Protein AF-A0A0K0DPC7-F1 (afdb_monomer)

pLDDT: mean 77.66, std 12.03, range [49.47, 94.5]

Foldseek 3Di:
DVVVLVVLLVLLLQLLLLVLLLLCLVVLLLVLPDDPDPPPPPDPSVDPVSNVVVVVVLVVLCVCLCVVVVCCVVDVDDDDDPNSVVNNVLLVVLQVSLVVRPDPVCSVVSSVSSVVSSVVNVVVSVVLSVVQSPDPVGSVVSNVVSVVSSVVSVVVSVVSVVVVVVVVD

Radius of gyration: 19.12 Å; Cα contacts (8 Å, |Δi|>4): 109; chains: 1; bounding box: 46×42×58 Å

Structure (mmCIF, N/CA/C/O backbone):
data_AF-A0A0K0DPC7-F1
#
_entry.id   AF-A0A0K0DPC7-F1
#
loop_
_atom_site.group_PDB
_atom_site.id
_atom_site.type_symbol
_atom_site.label_atom_id
_atom_site.label_alt_id
_atom_site.label_comp_id
_atom_site.label_asym_id
_atom_site.label_entity_id
_atom_site.label_seq_id
_atom_site.pdbx_PDB_ins_code
_atom_site.Cartn_x
_atom_site.Cartn_y
_atom_site.Cartn_z
_atom_site.occupancy
_atom_site.B_iso_or_equiv
_atom_site.auth_seq_id
_atom_site.auth_comp_id
_atom_site.auth_asym_id
_atom_site.auth_atom_id
_atom_site.pdbx_PDB_model_num
ATOM 1 N N . MET A 1 1 ? -13.761 -11.597 22.159 1.00 57.97 1 MET A N 1
ATOM 2 C CA . MET A 1 1 ? -13.675 -10.329 21.393 1.00 57.97 1 MET A CA 1
ATOM 3 C C . MET A 1 1 ? -12.237 -9.882 21.089 1.00 57.97 1 MET A C 1
ATOM 5 O O . MET A 1 1 ? -12.056 -9.182 20.105 1.00 57.97 1 MET A O 1
ATOM 9 N N . ASN A 1 2 ? -11.204 -10.323 21.827 1.00 66.81 2 ASN A N 1
ATOM 10 C CA . ASN A 1 2 ? -9.813 -9.899 21.568 1.00 66.81 2 ASN A CA 1
ATOM 11 C C . ASN A 1 2 ? -9.195 -10.504 20.292 1.00 66.81 2 ASN A C 1
ATOM 13 O O . ASN A 1 2 ? -8.539 -9.789 19.548 1.00 66.81 2 ASN A O 1
ATOM 17 N N . GLY A 1 3 ? -9.449 -11.784 19.987 1.00 77.31 3 GLY A N 1
ATOM 18 C CA . GLY A 1 3 ? -8.894 -12.436 18.787 1.00 77.31 3 GLY A CA 1
ATOM 19 C C . GLY A 1 3 ? -9.322 -11.786 17.465 1.00 77.31 3 GLY A C 1
ATOM 20 O O . GLY A 1 3 ? -8.533 -11.700 16.533 1.00 77.31 3 GLY A O 1
ATOM 21 N N . PHE A 1 4 ? -10.541 -11.247 17.408 1.00 81.38 4 PHE A N 1
ATOM 22 C CA . PHE A 1 4 ? -11.067 -10.582 16.215 1.00 81.38 4 PHE A CA 1
ATOM 23 C C . PHE A 1 4 ? -10.314 -9.286 15.874 1.00 81.38 4 PHE A C 1
ATOM 25 O O . PHE A 1 4 ? -10.019 -9.032 14.710 1.00 81.38 4 PHE A O 1
ATOM 32 N N . ARG A 1 5 ? -9.918 -8.505 16.890 1.00 82.31 5 ARG A N 1
ATOM 33 C CA . ARG A 1 5 ? -9.119 -7.282 16.700 1.00 82.31 5 ARG A CA 1
ATOM 34 C C . ARG A 1 5 ? -7.780 -7.582 16.025 1.00 82.31 5 ARG A C 1
ATOM 36 O O . ARG A 1 5 ? -7.377 -6.863 15.117 1.00 82.31 5 ARG A O 1
ATOM 43 N N . TYR A 1 6 ? -7.133 -8.680 16.419 1.00 84.06 6 TYR A N 1
ATOM 44 C CA . TYR A 1 6 ? -5.887 -9.132 15.798 1.00 84.06 6 TYR A CA 1
ATOM 45 C C . TYR A 1 6 ? -6.091 -9.640 14.367 1.00 84.06 6 TYR A C 1
ATOM 47 O O . TYR A 1 6 ? -5.235 -9.402 13.520 1.00 84.06 6 TYR A O 1
ATOM 55 N N . ILE A 1 7 ? -7.229 -10.278 14.068 1.00 87.12 7 ILE A N 1
ATOM 56 C CA . ILE A 1 7 ? -7.572 -10.708 12.702 1.00 87.12 7 ILE A CA 1
ATOM 57 C C . ILE A 1 7 ? -7.734 -9.494 11.777 1.00 87.12 7 ILE A C 1
ATOM 59 O O . ILE A 1 7 ? -7.133 -9.466 10.704 1.00 87.12 7 ILE A O 1
ATOM 63 N N . ILE A 1 8 ? -8.481 -8.467 12.199 1.00 87.88 8 ILE A N 1
ATOM 64 C CA . ILE A 1 8 ? -8.636 -7.227 11.421 1.00 87.88 8 ILE A CA 1
ATOM 65 C C . ILE A 1 8 ? -7.293 -6.529 11.228 1.00 87.88 8 ILE A C 1
ATOM 67 O O . ILE A 1 8 ? -6.988 -6.089 10.118 1.00 87.88 8 ILE A O 1
ATOM 71 N N . LEU A 1 9 ? -6.467 -6.464 12.274 1.00 88.19 9 LEU A N 1
ATOM 72 C CA . LEU A 1 9 ? -5.133 -5.882 12.183 1.00 88.19 9 LEU A CA 1
ATOM 73 C C . LEU A 1 9 ? -4.254 -6.639 11.175 1.00 88.19 9 LEU A C 1
ATOM 75 O O . LEU A 1 9 ? -3.609 -6.003 10.346 1.00 88.19 9 LEU A O 1
ATOM 79 N N . LEU A 1 10 ? -4.277 -7.974 11.179 1.00 88.44 10 LEU A N 1
ATOM 80 C CA . LEU A 1 10 ? -3.516 -8.804 10.239 1.00 88.44 10 LEU A CA 1
ATOM 81 C C . LEU A 1 10 ? -3.981 -8.577 8.791 1.00 88.44 10 LEU A C 1
ATOM 83 O O . LEU A 1 10 ? -3.159 -8.307 7.917 1.00 88.44 10 LEU A O 1
ATOM 87 N N . ILE A 1 11 ? -5.291 -8.605 8.533 1.00 90.19 11 ILE A N 1
ATOM 88 C CA . ILE A 1 11 ? -5.843 -8.378 7.185 1.00 90.19 11 ILE A CA 1
ATOM 89 C C . ILE A 1 11 ? -5.523 -6.956 6.693 1.00 90.19 11 ILE A C 1
ATOM 91 O O . ILE A 1 11 ? -5.122 -6.778 5.542 1.00 90.19 11 ILE A O 1
ATOM 95 N N . SER A 1 12 ? -5.636 -5.950 7.568 1.00 89.50 12 SER A N 1
ATOM 96 C CA . SER A 1 12 ? -5.281 -4.556 7.252 1.00 89.50 12 SER A CA 1
ATOM 97 C C . SER A 1 12 ? -3.796 -4.419 6.912 1.00 89.50 12 SER A C 1
ATOM 99 O O . SER A 1 12 ? -3.444 -3.765 5.933 1.00 89.50 12 SER A O 1
ATOM 101 N N . THR A 1 13 ? -2.938 -5.081 7.693 1.00 89.69 13 THR A N 1
ATOM 102 C CA . THR A 1 13 ? -1.481 -5.133 7.496 1.00 89.69 13 THR A CA 1
ATOM 103 C C . THR A 1 13 ? -1.152 -5.730 6.127 1.00 89.69 13 THR A C 1
ATOM 105 O O . THR A 1 13 ? -0.421 -5.111 5.361 1.00 89.69 13 THR A O 1
ATOM 108 N N . LEU A 1 14 ? -1.743 -6.880 5.776 1.00 90.25 14 LEU A N 1
ATOM 109 C CA . LEU A 1 14 ? -1.523 -7.530 4.478 1.00 90.25 14 LEU A CA 1
ATOM 110 C C . LEU A 1 14 ? -1.960 -6.650 3.303 1.00 90.25 14 LEU A C 1
ATOM 112 O O . LEU A 1 14 ? -1.206 -6.493 2.345 1.00 90.25 14 LEU A O 1
ATOM 116 N N . SER A 1 15 ? -3.150 -6.049 3.385 1.00 90.81 15 SER A N 1
ATOM 117 C CA . SER A 1 15 ? -3.654 -5.141 2.346 1.00 90.81 15 SER A CA 1
ATOM 118 C C . SER A 1 15 ? -2.711 -3.944 2.145 1.00 90.81 15 SER A C 1
ATOM 120 O O . SER A 1 15 ? -2.312 -3.645 1.019 1.00 90.81 15 SER A O 1
ATOM 122 N N . MET A 1 16 ? -2.258 -3.320 3.240 1.00 87.06 16 MET A N 1
ATOM 123 C CA . MET A 1 16 ? -1.281 -2.223 3.211 1.00 87.06 16 MET A CA 1
ATOM 124 C C . MET A 1 16 ? 0.044 -2.617 2.560 1.00 87.06 16 MET A C 1
ATOM 126 O O . MET A 1 16 ? 0.583 -1.869 1.742 1.00 87.06 16 MET A O 1
ATOM 130 N N . THR A 1 17 ? 0.564 -3.796 2.905 1.00 89.56 17 THR A N 1
ATOM 131 C CA . THR A 1 17 ? 1.809 -4.320 2.341 1.00 89.56 17 THR A CA 1
ATOM 132 C C . THR A 1 17 ? 1.714 -4.432 0.821 1.00 89.56 17 THR A C 1
ATOM 134 O O . THR A 1 17 ? 2.592 -3.916 0.134 1.00 89.56 17 THR A O 1
ATOM 137 N N . PHE A 1 18 ? 0.640 -5.018 0.278 1.00 89.06 18 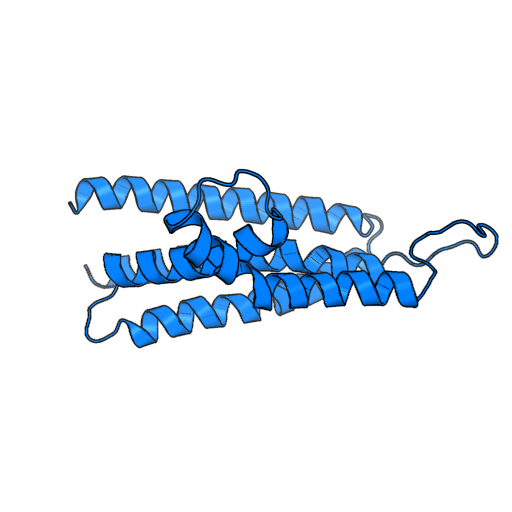PHE A N 1
ATOM 138 C CA . PHE A 1 18 ? 0.495 -5.192 -1.173 1.00 89.06 18 PHE A CA 1
ATOM 139 C C . PHE A 1 18 ? 0.251 -3.877 -1.928 1.00 89.06 18 PHE A C 1
ATOM 141 O O . PHE A 1 18 ? 0.839 -3.672 -2.993 1.00 89.06 18 PHE A O 1
ATOM 148 N N . ILE A 1 19 ? -0.529 -2.949 -1.360 1.00 86.88 19 ILE A N 1
ATOM 149 C CA . ILE A 1 19 ? -0.710 -1.598 -1.922 1.00 86.88 19 ILE A CA 1
ATOM 150 C C . ILE A 1 19 ? 0.646 -0.890 -2.041 1.00 86.88 19 ILE A C 1
ATOM 152 O O . ILE A 1 19 ? 0.981 -0.327 -3.087 1.00 86.88 19 ILE A O 1
ATOM 156 N N . TYR A 1 20 ? 1.463 -0.966 -0.991 1.00 85.44 20 TYR A N 1
ATOM 157 C CA . TYR A 1 20 ? 2.783 -0.349 -0.982 1.00 85.44 20 TYR A CA 1
ATOM 158 C C . TYR A 1 20 ? 3.776 -1.072 -1.910 1.00 85.44 20 TYR A C 1
ATOM 160 O O . TYR A 1 20 ? 4.557 -0.425 -2.611 1.00 85.44 20 TYR A O 1
ATOM 168 N N . SER A 1 21 ? 3.701 -2.402 -2.004 1.00 88.31 21 SER A N 1
ATOM 169 C CA . SER A 1 21 ? 4.468 -3.192 -2.971 1.00 88.31 21 SER A CA 1
ATOM 170 C C . SER A 1 21 ? 4.188 -2.767 -4.415 1.00 88.31 21 SER A C 1
ATOM 172 O O . SER A 1 21 ? 5.133 -2.595 -5.188 1.00 88.31 21 SER A O 1
ATOM 174 N N . ASN A 1 22 ? 2.917 -2.529 -4.764 1.00 86.69 22 ASN A N 1
ATOM 175 C CA . ASN A 1 22 ? 2.494 -2.072 -6.093 1.00 86.69 22 ASN A CA 1
ATOM 176 C C . ASN A 1 22 ? 3.018 -0.680 -6.453 1.00 86.69 22 ASN A C 1
ATOM 178 O O . ASN A 1 22 ? 3.242 -0.377 -7.620 1.00 86.69 22 ASN A O 1
ATOM 182 N N . ARG A 1 23 ? 3.248 0.178 -5.460 1.00 81.50 23 ARG A N 1
ATOM 183 C CA . ARG A 1 23 ? 3.836 1.503 -5.678 1.00 81.50 23 ARG A CA 1
ATOM 184 C C . ARG A 1 23 ? 5.310 1.420 -6.072 1.00 81.50 23 ARG A C 1
ATOM 186 O O . ARG A 1 23 ? 5.774 2.190 -6.906 1.00 81.50 23 ARG A O 1
ATOM 193 N N . ILE A 1 24 ? 6.054 0.516 -5.441 1.00 84.44 24 ILE A N 1
ATOM 194 C CA . ILE A 1 24 ? 7.515 0.432 -5.578 1.00 84.44 24 ILE A CA 1
ATOM 195 C C . ILE A 1 24 ? 7.925 -0.498 -6.724 1.00 84.44 24 ILE A C 1
ATOM 197 O O . ILE A 1 24 ? 9.041 -0.388 -7.226 1.00 84.44 24 ILE A O 1
ATOM 201 N N . VAL A 1 25 ? 7.019 -1.355 -7.203 1.00 85.69 25 VAL A N 1
ATOM 202 C CA . VAL A 1 25 ? 7.284 -2.302 -8.299 1.00 85.69 25 VAL A CA 1
ATOM 203 C C . VAL A 1 25 ? 7.883 -1.632 -9.539 1.00 85.69 25 VAL A C 1
ATOM 205 O O . VAL A 1 25 ? 8.795 -2.192 -10.138 1.00 85.69 25 VAL A O 1
ATOM 208 N N . PHE A 1 26 ? 7.469 -0.399 -9.860 1.00 82.19 26 PHE A N 1
ATOM 209 C CA . PHE A 1 26 ? 8.029 0.375 -10.970 1.00 82.19 26 PHE A CA 1
ATOM 210 C C . PHE A 1 26 ? 9.536 0.631 -10.824 1.00 82.19 26 PHE A C 1
ATOM 212 O O . PHE A 1 26 ? 10.285 0.592 -11.795 1.00 82.19 26 PHE A O 1
ATOM 219 N N . GLY A 1 27 ? 10.009 0.849 -9.597 1.00 80.88 27 GLY A N 1
ATOM 220 C CA . GLY A 1 27 ? 11.433 1.008 -9.330 1.00 80.88 27 GLY A CA 1
ATOM 221 C C . GLY A 1 27 ? 12.243 -0.241 -9.669 1.00 80.88 27 GLY A C 1
ATOM 222 O O . GLY A 1 27 ? 13.347 -0.132 -10.195 1.00 80.88 27 GLY A O 1
ATOM 223 N N . PHE A 1 28 ? 11.678 -1.421 -9.408 1.00 77.50 28 PHE A N 1
ATOM 224 C CA . PHE A 1 28 ? 12.320 -2.706 -9.683 1.00 77.50 28 PHE A CA 1
ATOM 225 C C . PHE A 1 28 ? 12.219 -3.120 -11.148 1.00 77.50 28 PHE A C 1
ATOM 227 O O . PHE A 1 28 ? 13.169 -3.674 -11.696 1.00 77.50 28 PHE A O 1
ATOM 234 N N . THR A 1 29 ? 11.117 -2.810 -11.824 1.00 79.38 29 THR A N 1
ATOM 235 C CA . THR A 1 29 ? 10.961 -3.140 -13.248 1.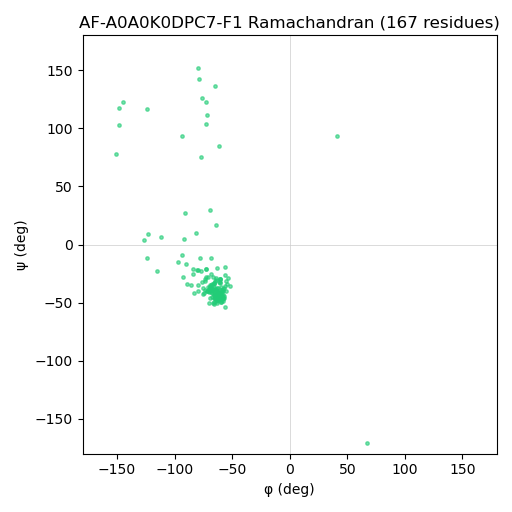00 79.38 29 THR A CA 1
ATOM 236 C C . THR A 1 29 ? 11.943 -2.357 -14.112 1.00 79.38 29 THR A C 1
ATOM 238 O O . THR A 1 29 ? 12.554 -2.926 -15.011 1.00 79.38 29 THR A O 1
ATOM 241 N N . VAL A 1 30 ? 12.220 -1.101 -13.753 1.00 76.62 30 VAL A N 1
ATOM 242 C CA . VAL A 1 30 ? 13.263 -0.268 -14.374 1.00 76.62 30 VAL A CA 1
ATOM 243 C C . VAL A 1 30 ? 14.686 -0.829 -14.183 1.00 76.62 30 VAL A C 1
ATOM 245 O O . VAL A 1 30 ? 15.595 -0.446 -14.928 1.00 76.62 30 VAL A O 1
ATOM 248 N N . ILE A 1 31 ? 14.906 -1.705 -13.196 1.00 77.62 31 ILE A N 1
ATOM 249 C CA . ILE A 1 31 ? 16.171 -2.438 -13.011 1.00 77.62 31 ILE A CA 1
ATOM 250 C C . ILE A 1 31 ? 16.201 -3.676 -13.917 1.00 77.62 31 ILE A C 1
ATOM 252 O O . ILE A 1 31 ? 17.225 -3.948 -14.536 1.00 77.62 31 ILE A O 1
ATOM 256 N N . CYS A 1 32 ? 15.081 -4.392 -14.024 1.00 76.75 32 CYS A N 1
ATOM 257 C CA . CYS A 1 32 ? 14.969 -5.621 -14.814 1.00 76.75 32 CYS A CA 1
ATOM 258 C C . CYS A 1 32 ? 14.857 -5.410 -16.323 1.00 76.75 32 CYS A C 1
ATOM 260 O O . CYS A 1 32 ? 15.178 -6.307 -17.097 1.00 76.75 32 CYS A O 1
ATOM 262 N N . GLN A 1 33 ? 14.413 -4.235 -16.760 1.00 72.56 33 GLN A N 1
ATOM 263 C CA . GLN A 1 33 ? 14.339 -3.878 -18.169 1.00 72.56 33 GLN A CA 1
ATOM 264 C C . GLN A 1 33 ? 15.744 -3.528 -18.695 1.00 72.56 33 GLN A C 1
ATOM 266 O O . GLN A 1 33 ? 16.097 -2.359 -18.863 1.00 72.56 33 GLN A O 1
ATOM 271 N N . VAL A 1 34 ? 16.573 -4.553 -18.907 1.00 66.25 34 VAL A N 1
ATOM 272 C CA . VAL A 1 34 ? 17.856 -4.447 -19.616 1.00 66.25 34 VAL A CA 1
ATOM 273 C C . VAL A 1 34 ? 17.567 -4.340 -21.115 1.00 66.25 34 VAL A C 1
ATOM 275 O O . VAL A 1 34 ? 16.841 -5.159 -21.672 1.00 66.25 34 VAL A O 1
ATOM 278 N N . SER A 1 35 ? 18.104 -3.307 -21.771 1.00 57.66 35 SER A N 1
ATOM 279 C CA . SER A 1 35 ? 17.991 -3.149 -23.225 1.00 57.66 35 SER A CA 1
ATOM 280 C C . SER A 1 35 ? 18.871 -4.188 -23.914 1.00 57.66 35 SER A C 1
ATOM 282 O O . SER A 1 35 ? 20.096 -4.109 -23.840 1.00 57.66 35 SER A O 1
ATOM 284 N N . GLU A 1 36 ? 18.259 -5.162 -24.582 1.00 55.09 36 GLU A N 1
ATOM 285 C CA . GLU A 1 36 ? 18.993 -6.234 -25.260 1.00 55.09 36 GLU A CA 1
ATOM 286 C C . GLU A 1 36 ? 19.529 -5.823 -26.647 1.00 55.09 36 GLU A C 1
ATOM 288 O O . GLU A 1 36 ? 20.047 -6.659 -27.379 1.00 55.09 36 GLU A O 1
ATOM 293 N N . ASN A 1 37 ? 19.479 -4.537 -27.034 1.00 50.03 37 ASN A N 1
ATOM 294 C CA . ASN A 1 37 ? 20.098 -4.115 -28.293 1.00 50.03 37 ASN A CA 1
ATOM 295 C C . ASN A 1 37 ? 20.651 -2.680 -28.267 1.00 50.03 37 ASN A C 1
ATOM 297 O O . ASN A 1 37 ? 19.917 -1.701 -28.145 1.00 50.03 37 ASN A O 1
ATOM 301 N N . ASN A 1 38 ? 21.970 -2.558 -28.442 1.00 53.19 38 ASN A N 1
ATOM 302 C CA . ASN A 1 38 ? 22.757 -1.313 -28.464 1.00 53.19 38 ASN A CA 1
ATOM 303 C C . ASN A 1 38 ? 22.505 -0.422 -29.706 1.00 53.19 38 ASN A C 1
ATOM 305 O O . ASN A 1 38 ? 23.410 0.270 -30.164 1.00 53.19 38 ASN A O 1
ATOM 309 N N . THR A 1 39 ? 21.312 -0.455 -30.302 1.00 53.97 39 THR A N 1
ATOM 310 C CA . THR A 1 39 ? 21.015 0.265 -31.557 1.00 53.97 39 THR A CA 1
ATOM 311 C C . THR A 1 39 ? 19.835 1.228 -31.489 1.00 53.97 39 THR A C 1
ATOM 313 O O . THR A 1 39 ? 19.727 2.082 -32.367 1.00 53.97 39 THR A O 1
ATOM 316 N N . ASP A 1 40 ? 19.020 1.196 -30.434 1.00 56.25 40 ASP A N 1
ATOM 317 C CA . ASP A 1 40 ? 17.934 2.165 -30.276 1.00 56.25 40 ASP A CA 1
ATOM 318 C C . ASP A 1 40 ? 18.378 3.367 -29.438 1.00 56.25 40 ASP A C 1
ATOM 320 O O . ASP A 1 40 ? 18.235 3.413 -28.216 1.00 56.25 40 ASP A O 1
ATOM 324 N N . ASN A 1 41 ? 18.844 4.407 -30.132 1.00 55.06 41 ASN A N 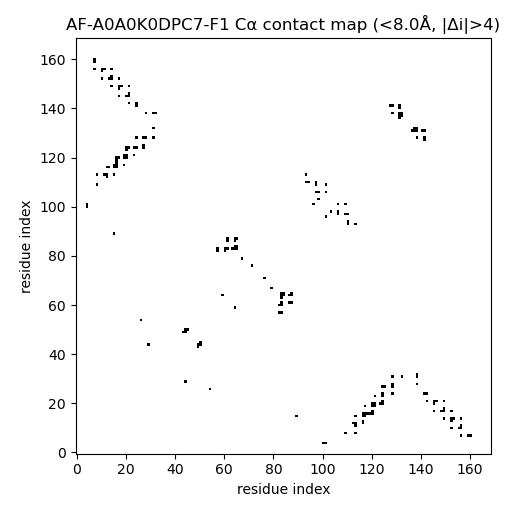1
ATOM 325 C CA . ASN A 1 41 ? 19.134 5.745 -29.593 1.00 55.06 41 ASN A CA 1
ATOM 326 C C . ASN A 1 41 ? 17.880 6.488 -29.050 1.00 55.06 41 ASN A C 1
ATOM 328 O O . ASN A 1 41 ? 17.902 7.709 -28.909 1.00 55.06 41 ASN A O 1
ATOM 332 N N . GLY A 1 42 ? 16.773 5.782 -28.787 1.00 58.94 42 GLY A N 1
ATOM 333 C CA . GLY A 1 42 ? 15.458 6.342 -28.452 1.00 58.94 42 GLY A CA 1
ATOM 334 C C . GLY A 1 42 ? 14.821 5.816 -27.160 1.00 58.94 42 GLY A C 1
ATOM 335 O O . GLY A 1 42 ? 13.689 6.191 -26.855 1.00 58.94 42 GLY A O 1
ATOM 336 N N . TYR A 1 43 ? 15.496 4.961 -26.383 1.00 68.06 43 TYR A N 1
ATOM 337 C CA . TYR A 1 43 ? 14.940 4.475 -25.117 1.00 68.06 43 TYR A CA 1
ATOM 338 C C . TYR A 1 43 ? 14.970 5.583 -24.048 1.00 68.06 43 TYR A C 1
ATOM 340 O O . TYR A 1 43 ? 16.008 5.880 -23.465 1.00 68.06 43 TYR A O 1
ATOM 348 N N . PHE A 1 44 ? 13.809 6.185 -23.767 1.00 68.06 44 PHE A N 1
ATOM 349 C CA . PHE A 1 44 ? 13.631 7.281 -22.795 1.00 68.06 44 PHE A CA 1
ATOM 350 C C . PHE A 1 44 ? 14.168 6.964 -21.385 1.00 68.06 44 PHE A C 1
ATOM 352 O O . PHE A 1 44 ? 14.595 7.858 -20.660 1.00 68.06 44 PHE A O 1
ATOM 359 N N . LEU A 1 45 ? 14.180 5.685 -21.003 1.00 68.81 45 LEU A N 1
ATOM 360 C CA . LEU A 1 45 ? 14.653 5.205 -19.702 1.00 68.81 45 LEU A CA 1
ATOM 361 C C . LEU A 1 45 ? 16.150 4.808 -19.701 1.00 68.81 45 LEU A C 1
ATOM 363 O O . LEU A 1 45 ? 16.636 4.298 -18.687 1.00 68.81 45 LEU A O 1
ATOM 367 N N . ALA A 1 46 ? 16.880 5.027 -20.808 1.00 66.62 46 ALA A N 1
ATOM 368 C CA . ALA A 1 46 ? 18.342 4.882 -20.875 1.00 66.62 46 ALA A CA 1
ATOM 369 C C . ALA A 1 46 ? 19.059 6.034 -20.160 1.00 66.62 46 ALA A C 1
ATOM 371 O O . ALA A 1 46 ? 20.144 5.842 -19.612 1.00 66.62 46 ALA A O 1
ATOM 372 N N . ASP A 1 47 ? 18.455 7.225 -20.163 1.00 76.19 47 ASP A N 1
ATOM 373 C CA . ASP A 1 47 ? 19.044 8.406 -19.547 1.00 76.19 47 ASP A CA 1
ATOM 374 C C . ASP A 1 47 ? 18.994 8.306 -18.013 1.00 76.19 47 ASP A C 1
ATOM 376 O O . ASP A 1 47 ? 17.933 8.138 -17.397 1.00 76.19 47 ASP A O 1
ATOM 380 N N . SER A 1 48 ? 20.164 8.402 -17.378 1.00 78.56 48 SER A N 1
ATOM 381 C CA . SER A 1 48 ? 20.293 8.259 -15.925 1.00 78.56 48 SER A CA 1
ATOM 382 C C . SER A 1 48 ? 19.614 9.398 -15.162 1.00 78.56 48 SER A C 1
ATOM 384 O O . SER A 1 48 ? 19.129 9.175 -14.048 1.00 78.56 48 SER A O 1
ATOM 386 N N . SER A 1 49 ? 19.515 10.592 -15.761 1.00 80.44 49 SER A N 1
ATOM 387 C CA . SER A 1 49 ? 18.878 11.750 -15.134 1.00 80.44 49 SER A CA 1
ATOM 388 C C . SER A 1 49 ? 17.376 11.529 -15.046 1.00 80.44 49 SER A C 1
ATOM 390 O O . SER A 1 49 ? 16.806 11.637 -13.961 1.00 80.44 49 SER A O 1
ATOM 392 N N . VAL A 1 50 ? 16.733 11.148 -16.155 1.00 80.31 50 VAL A N 1
ATOM 393 C CA . VAL A 1 50 ? 15.288 10.858 -16.193 1.00 80.31 50 VAL A CA 1
ATOM 394 C C . VAL A 1 50 ? 14.926 9.759 -15.192 1.00 80.31 50 VAL A C 1
ATOM 396 O O . VAL A 1 50 ? 13.983 9.924 -14.416 1.00 80.31 50 VAL A O 1
ATOM 399 N N . LYS A 1 51 ? 15.723 8.682 -15.130 1.00 77.75 51 LYS A N 1
ATOM 400 C CA . LYS A 1 51 ? 15.543 7.597 -14.153 1.00 77.75 51 LYS A CA 1
ATOM 401 C C . LYS A 1 51 ? 15.590 8.115 -12.708 1.00 77.75 51 LYS A C 1
ATOM 403 O O . LYS A 1 51 ? 14.708 7.785 -11.916 1.00 77.75 51 LYS A O 1
ATOM 408 N N . ALA A 1 52 ? 16.568 8.957 -12.367 1.00 80.50 52 ALA A N 1
ATOM 409 C CA . ALA A 1 52 ? 16.683 9.543 -11.031 1.00 80.50 52 ALA A CA 1
ATOM 410 C C . ALA A 1 52 ? 15.481 10.436 -10.674 1.00 80.50 52 ALA A C 1
ATOM 412 O O . ALA A 1 52 ? 14.951 10.336 -9.566 1.00 80.50 52 ALA A O 1
ATOM 413 N N . TRP A 1 53 ? 14.995 11.253 -11.615 1.00 81.31 53 TRP A N 1
ATOM 414 C CA . TRP A 1 53 ? 13.836 12.127 -11.400 1.00 81.31 53 TRP A CA 1
ATOM 415 C C . TRP A 1 53 ? 12.545 11.360 -11.072 1.00 81.31 53 TRP A C 1
ATOM 417 O O . TRP A 1 53 ? 11.739 11.834 -10.274 1.00 81.31 53 TRP A O 1
ATOM 427 N N . MET A 1 54 ? 12.341 10.152 -11.608 1.00 78.62 54 MET A N 1
ATOM 428 C CA . MET A 1 54 ? 11.162 9.334 -11.270 1.00 78.62 54 MET A CA 1
ATOM 429 C C . MET A 1 54 ? 11.188 8.861 -9.806 1.00 78.62 54 MET A C 1
ATOM 431 O O . MET A 1 54 ? 10.169 8.903 -9.104 1.00 78.62 54 MET A O 1
ATOM 435 N N . PHE A 1 55 ? 12.367 8.473 -9.312 1.00 75.69 55 PHE A N 1
ATOM 436 C CA . PHE A 1 55 ? 12.557 8.098 -7.910 1.00 75.69 55 PHE A CA 1
ATOM 437 C C . PHE A 1 55 ? 12.427 9.298 -6.965 1.00 75.69 55 PHE A C 1
ATOM 439 O O . PHE A 1 55 ? 11.856 9.167 -5.882 1.00 75.69 55 PHE A O 1
ATOM 446 N N . THR A 1 56 ? 12.889 10.486 -7.364 1.00 81.81 56 THR A N 1
ATOM 447 C CA . THR A 1 56 ? 12.773 11.686 -6.521 1.00 81.81 56 THR A CA 1
ATOM 448 C C . THR A 1 56 ? 11.353 12.246 -6.496 1.00 81.81 56 THR A C 1
ATOM 450 O O . THR A 1 56 ? 10.888 12.617 -5.421 1.00 81.81 56 THR A O 1
ATOM 453 N N . MET A 1 57 ? 10.609 12.222 -7.610 1.00 73.75 57 MET A N 1
ATOM 454 C CA . MET A 1 57 ? 9.186 12.614 -7.649 1.00 73.75 57 MET A CA 1
ATOM 455 C C . MET A 1 57 ? 8.339 11.809 -6.664 1.00 73.75 57 MET A C 1
ATOM 457 O O . MET A 1 57 ? 7.435 12.330 -6.015 1.00 73.75 57 MET A O 1
ATOM 461 N N . THR A 1 58 ? 8.690 10.539 -6.499 1.00 75.00 58 THR A N 1
ATOM 462 C CA . THR A 1 58 ? 8.069 9.631 -5.543 1.00 75.00 58 THR A CA 1
ATOM 463 C C . THR A 1 58 ? 8.289 10.075 -4.089 1.00 75.00 58 THR A C 1
ATOM 465 O O . THR A 1 58 ? 7.368 9.956 -3.279 1.00 75.00 58 THR A O 1
ATOM 468 N N . ALA A 1 59 ? 9.477 10.593 -3.755 1.00 75.75 59 ALA A N 1
ATOM 469 C CA . ALA A 1 59 ? 9.801 11.141 -2.435 1.00 75.75 59 ALA A CA 1
ATOM 470 C C . ALA A 1 59 ? 9.166 12.526 -2.219 1.00 75.75 59 ALA A C 1
ATOM 472 O O . ALA A 1 59 ? 8.562 12.776 -1.177 1.00 75.75 59 ALA A O 1
ATOM 473 N N . ILE A 1 60 ? 9.216 13.393 -3.235 1.00 80.44 60 ILE A N 1
ATOM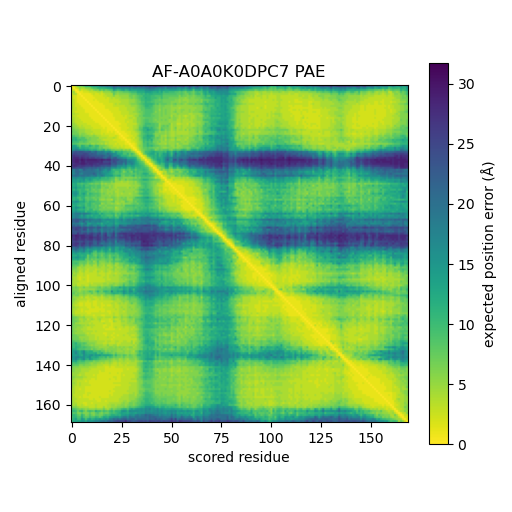 474 C CA . ILE A 1 60 ? 8.552 14.704 -3.236 1.00 80.44 60 ILE A CA 1
ATOM 475 C C . ILE A 1 60 ? 7.045 14.520 -2.994 1.00 80.44 60 ILE A C 1
ATOM 477 O O . ILE A 1 60 ? 6.475 15.166 -2.118 1.00 80.44 60 ILE A O 1
ATOM 481 N N . GLY A 1 61 ? 6.401 13.572 -3.678 1.00 73.00 61 GLY A N 1
ATOM 482 C CA . GLY A 1 61 ? 4.985 13.257 -3.480 1.00 73.00 61 GLY A CA 1
ATOM 483 C C . GLY A 1 61 ? 4.636 12.792 -2.061 1.00 73.00 61 GLY A C 1
ATOM 484 O O . GLY A 1 61 ? 3.533 13.070 -1.600 1.00 73.00 61 GLY A O 1
ATOM 485 N N . MET A 1 62 ? 5.557 12.141 -1.336 1.00 71.62 62 MET A N 1
ATOM 486 C CA . MET A 1 62 ? 5.339 11.789 0.077 1.00 71.62 62 MET A CA 1
ATOM 487 C C . MET A 1 62 ? 5.451 13.003 1.003 1.00 71.62 62 MET A C 1
ATOM 489 O O . MET A 1 62 ? 4.640 13.144 1.913 1.00 71.62 62 MET A O 1
ATOM 493 N N . CYS A 1 63 ? 6.431 13.882 0.772 1.00 73.50 63 CYS A N 1
ATOM 494 C CA . CYS A 1 63 ? 6.635 15.075 1.597 1.00 73.50 63 CYS A CA 1
ATOM 495 C C . CYS A 1 63 ? 5.504 16.096 1.422 1.00 73.50 63 CYS A C 1
ATOM 497 O O . CYS A 1 63 ? 5.044 16.688 2.395 1.00 73.50 63 CYS A O 1
ATOM 499 N N . PHE A 1 64 ? 5.049 16.293 0.182 1.00 72.56 64 PHE A N 1
ATOM 500 C CA . PHE A 1 64 ? 4.048 17.305 -0.152 1.00 72.56 64 PHE A CA 1
ATOM 501 C C . PHE A 1 64 ? 2.618 16.751 -0.225 1.00 72.56 64 PHE A C 1
ATOM 503 O O . PHE A 1 64 ? 1.673 17.530 -0.176 1.00 72.56 64 PHE A O 1
ATOM 510 N N . GLY A 1 65 ? 2.426 15.430 -0.285 1.00 66.56 65 GLY A N 1
ATOM 511 C CA . GLY A 1 65 ? 1.112 14.774 -0.357 1.00 66.56 65 GLY A CA 1
ATOM 512 C C . GLY A 1 65 ? 0.093 15.119 0.748 1.00 66.56 65 GLY A C 1
ATOM 513 O O . GLY A 1 65 ? -1.097 15.148 0.436 1.00 66.56 65 GLY A O 1
ATOM 514 N N . PRO A 1 66 ? 0.485 15.424 2.004 1.00 67.81 66 PRO A N 1
ATOM 515 C CA . PRO A 1 66 ? -0.462 15.821 3.055 1.00 67.81 66 PRO A CA 1
ATOM 516 C C . PRO A 1 66 ? -0.890 17.296 2.984 1.00 67.81 66 PRO A C 1
ATOM 518 O O . PRO A 1 66 ? -1.934 17.663 3.519 1.00 67.81 66 PRO A O 1
ATOM 521 N N . ILE A 1 67 ? -0.098 18.157 2.335 1.00 69.25 67 ILE A N 1
ATOM 522 C CA . ILE A 1 67 ? -0.322 19.614 2.282 1.00 69.25 67 ILE A CA 1
ATOM 523 C C . ILE A 1 67 ? -1.653 19.971 1.587 1.00 69.25 67 ILE A C 1
ATOM 525 O O . ILE A 1 67 ? -2.385 20.817 2.108 1.00 69.25 67 ILE A O 1
ATOM 529 N N . PRO A 1 68 ? -2.044 19.305 0.481 1.00 65.69 68 PRO A N 1
ATOM 530 C CA . PRO A 1 68 ? -3.351 19.486 -0.135 1.00 65.69 68 PRO A CA 1
ATOM 531 C C . PRO A 1 68 ? -4.524 19.138 0.774 1.00 65.69 68 PRO A C 1
ATOM 533 O O . PRO A 1 68 ? -5.557 19.762 0.618 1.00 65.69 68 PRO A O 1
ATOM 536 N N . LEU A 1 69 ? -4.414 18.205 1.728 1.00 59.16 69 LEU A N 1
ATOM 537 C CA . LEU A 1 69 ? -5.534 17.900 2.637 1.00 59.16 69 LEU A CA 1
ATOM 538 C C . LEU A 1 69 ? -5.807 19.056 3.605 1.00 59.16 69 LEU A C 1
ATOM 540 O O . LEU A 1 69 ? -6.962 19.366 3.885 1.00 59.16 69 LEU A O 1
ATOM 544 N N . TYR A 1 70 ? -4.752 19.738 4.059 1.00 62.50 70 TYR A N 1
ATOM 545 C CA . TYR A 1 70 ? -4.881 20.948 4.872 1.00 62.50 70 TYR A CA 1
ATOM 546 C C . TYR A 1 70 ? -5.515 22.103 4.076 1.00 62.50 70 TYR A C 1
ATOM 548 O O . TYR A 1 70 ? -6.354 22.834 4.598 1.00 62.50 70 TYR A O 1
ATOM 556 N N . TRP A 1 71 ? -5.160 22.239 2.793 1.00 58.12 71 TRP A N 1
ATOM 557 C CA . TRP A 1 71 ? -5.692 23.290 1.917 1.00 58.12 71 TRP A CA 1
ATOM 558 C C . TRP A 1 71 ? -7.044 22.957 1.264 1.00 58.12 71 TRP A C 1
ATOM 560 O O . TRP A 1 71 ? -7.800 23.875 0.972 1.00 58.12 71 TRP A O 1
ATOM 570 N N . ALA A 1 72 ? -7.398 21.682 1.086 1.00 57.28 72 ALA A N 1
ATOM 571 C CA . ALA A 1 72 ? -8.669 21.235 0.504 1.00 57.28 72 ALA A CA 1
ATOM 572 C C . ALA A 1 72 ? -9.860 21.477 1.441 1.00 57.28 72 ALA A C 1
ATOM 574 O O . ALA A 1 72 ? -10.972 21.708 0.975 1.00 57.28 72 ALA A O 1
ATOM 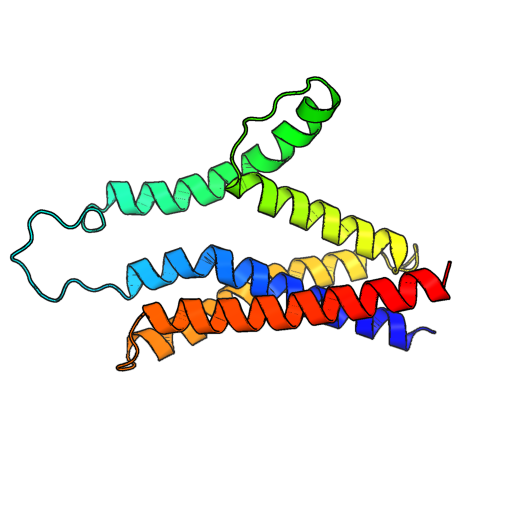575 N N . TYR A 1 73 ? -9.629 21.495 2.759 1.00 54.19 73 TYR A N 1
ATOM 576 C CA . TYR A 1 73 ? -10.601 22.025 3.721 1.00 54.19 73 TYR A CA 1
ATOM 577 C C . TYR A 1 73 ? -10.832 23.538 3.531 1.00 54.19 73 TYR A C 1
ATOM 579 O O . TYR A 1 73 ? -11.932 24.030 3.771 1.00 54.19 73 TYR A O 1
ATOM 587 N N . ALA A 1 74 ? -9.813 24.280 3.083 1.00 54.94 74 ALA A N 1
ATOM 588 C CA . ALA A 1 74 ? -9.874 25.731 2.929 1.00 54.94 74 ALA A CA 1
ATOM 589 C C . ALA A 1 74 ? -10.384 26.185 1.548 1.00 54.94 74 ALA A C 1
ATOM 591 O O . ALA A 1 74 ? -11.057 27.211 1.462 1.00 54.94 74 ALA A O 1
ATOM 592 N N . LEU A 1 75 ? -10.088 25.455 0.466 1.00 56.56 75 LEU A N 1
ATOM 593 C CA . LEU A 1 75 ? -10.424 25.837 -0.907 1.00 56.56 75 LEU A CA 1
ATOM 594 C C . LEU A 1 75 ? -10.779 24.605 -1.757 1.00 56.56 75 LEU A C 1
ATOM 596 O O . LEU A 1 75 ? -9.982 23.687 -1.920 1.00 56.56 75 LEU A O 1
ATOM 600 N N . ASN A 1 76 ? -11.986 24.624 -2.334 1.00 59.62 76 ASN A N 1
ATOM 601 C CA . ASN A 1 76 ? -12.489 23.665 -3.325 1.00 59.62 76 ASN A CA 1
ATOM 602 C C . ASN A 1 76 ? -11.623 23.682 -4.603 1.00 59.62 76 ASN A C 1
ATOM 604 O O . ASN A 1 76 ? -11.963 24.363 -5.573 1.00 59.62 76 ASN A O 1
ATOM 608 N N . THR A 1 77 ? -10.519 22.934 -4.642 1.00 53.16 77 THR A N 1
ATOM 609 C CA . THR A 1 77 ? -9.688 22.791 -5.849 1.00 53.16 77 THR A CA 1
ATOM 610 C C . THR A 1 77 ? -9.518 21.331 -6.253 1.00 53.16 77 THR A C 1
ATOM 612 O O . THR A 1 77 ? -8.965 20.496 -5.542 1.00 53.16 77 THR A O 1
ATOM 615 N N . ARG A 1 78 ? -10.040 21.041 -7.448 1.00 49.75 78 ARG A N 1
ATOM 616 C CA . ARG A 1 78 ? -10.229 19.721 -8.056 1.00 49.75 78 ARG A CA 1
ATOM 617 C C . ARG A 1 78 ? -9.035 19.273 -8.907 1.00 49.75 78 ARG A C 1
ATOM 619 O O . ARG A 1 78 ? -9.244 18.501 -9.824 1.00 49.75 78 ARG A O 1
ATOM 626 N N . ASP A 1 79 ? -7.815 19.736 -8.637 1.00 50.53 79 ASP A N 1
ATOM 627 C CA . ASP A 1 79 ? -6.651 19.418 -9.479 1.00 50.53 79 ASP A CA 1
ATOM 628 C C . ASP A 1 79 ? -5.342 19.411 -8.667 1.00 50.53 79 ASP A C 1
ATOM 630 O O . ASP A 1 79 ? -4.557 20.357 -8.715 1.00 50.53 79 ASP A O 1
ATOM 634 N N . PHE A 1 80 ? -5.072 18.341 -7.905 1.00 53.06 80 PHE A N 1
ATOM 635 C CA . PHE A 1 80 ? -3.721 18.109 -7.378 1.00 53.06 80 PHE A CA 1
ATOM 636 C C . PHE A 1 80 ? -3.366 16.618 -7.226 1.00 53.06 80 PHE A C 1
ATOM 638 O O . PHE A 1 80 ? -3.783 15.935 -6.298 1.00 53.06 80 PHE A O 1
ATOM 645 N N . GLN A 1 81 ? -2.563 16.152 -8.188 1.00 50.09 81 GLN A N 1
ATOM 646 C CA . GLN A 1 81 ? -1.623 15.019 -8.171 1.00 50.09 81 GLN A CA 1
ATOM 647 C C . GLN A 1 81 ? -2.058 13.715 -7.464 1.00 50.09 81 GLN A C 1
ATOM 649 O O . GLN A 1 81 ? -1.767 13.461 -6.294 1.00 50.09 81 GLN A O 1
ATOM 654 N N . PHE A 1 82 ? -2.626 12.804 -8.260 1.00 55.06 82 PHE A N 1
ATOM 655 C CA . PHE A 1 82 ? -3.129 11.478 -7.868 1.00 55.06 82 PHE A CA 1
ATOM 656 C C . PHE A 1 82 ? -2.118 10.536 -7.176 1.00 55.06 82 PHE A C 1
ATOM 658 O O . PHE A 1 82 ? -2.540 9.609 -6.490 1.00 55.06 82 PHE A O 1
ATOM 665 N N . HIS A 1 83 ? -0.800 10.748 -7.297 1.00 49.47 83 HIS A N 1
ATOM 666 C CA . HIS A 1 83 ? 0.193 9.840 -6.697 1.00 49.47 83 HIS A CA 1
ATOM 667 C C . HIS A 1 83 ? 0.521 10.162 -5.223 1.00 49.47 83 HIS A C 1
ATOM 669 O O . HIS A 1 83 ? 0.743 9.250 -4.428 1.00 49.47 83 HIS A O 1
ATOM 675 N N . GLY A 1 84 ? 0.527 11.443 -4.830 1.00 57.91 84 GLY A N 1
ATOM 676 C CA . GLY A 1 84 ? 0.738 11.857 -3.432 1.00 57.91 84 GLY A CA 1
ATOM 677 C C . GLY A 1 84 ? -0.503 11.641 -2.560 1.00 57.91 84 GLY A C 1
ATOM 678 O O . GLY A 1 84 ? -0.390 11.278 -1.388 1.00 57.91 84 GLY A O 1
ATOM 679 N N . PHE A 1 85 ? -1.690 11.774 -3.164 1.00 63.09 85 PHE A N 1
ATOM 680 C CA . PHE A 1 85 ? -2.977 11.523 -2.514 1.00 63.09 85 PHE A CA 1
ATOM 681 C C . PHE A 1 85 ? -3.094 10.089 -1.982 1.00 63.09 85 PHE A C 1
ATOM 683 O O . PHE A 1 85 ? -3.538 9.889 -0.855 1.00 63.09 85 PHE A O 1
ATOM 690 N N . ALA A 1 86 ? -2.621 9.098 -2.747 1.00 63.81 86 ALA A N 1
ATOM 691 C CA . ALA A 1 86 ? -2.644 7.697 -2.331 1.00 63.81 86 ALA A CA 1
ATOM 692 C C . ALA A 1 86 ? -1.868 7.460 -1.018 1.00 63.81 86 ALA A C 1
ATOM 694 O O . ALA A 1 86 ? -2.339 6.730 -0.148 1.00 63.81 86 ALA A O 1
ATOM 695 N N . GLN A 1 87 ? -0.723 8.131 -0.829 1.00 65.75 87 GLN A N 1
ATOM 696 C CA . GLN A 1 87 ? 0.086 7.995 0.389 1.00 65.75 87 GLN A CA 1
ATOM 697 C C . GLN A 1 87 ? -0.545 8.707 1.596 1.00 65.75 87 GLN A C 1
ATOM 699 O O . GLN A 1 87 ? -0.502 8.193 2.715 1.00 65.75 87 GLN A O 1
ATOM 704 N N . ALA A 1 88 ? -1.140 9.885 1.387 1.00 67.81 88 ALA A N 1
ATOM 705 C CA . ALA A 1 88 ? -1.827 10.612 2.453 1.00 67.81 88 ALA A CA 1
ATOM 706 C C . ALA A 1 88 ? -3.097 9.870 2.910 1.00 67.81 88 ALA A C 1
ATOM 708 O O . ALA A 1 88 ? -3.326 9.712 4.111 1.00 67.81 88 ALA A O 1
ATOM 709 N N . ALA A 1 8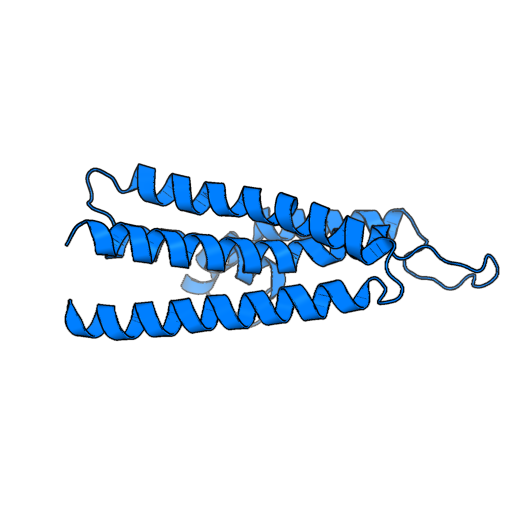9 ? -3.865 9.330 1.957 1.00 69.81 89 ALA A N 1
ATOM 710 C CA . ALA A 1 89 ? -5.005 8.463 2.233 1.00 69.81 89 ALA A CA 1
ATOM 711 C C . ALA A 1 89 ? -4.586 7.229 3.045 1.00 69.81 89 ALA A C 1
ATOM 713 O O . ALA A 1 89 ? -5.279 6.851 3.980 1.00 69.81 89 ALA A O 1
ATOM 714 N N . GLN A 1 90 ? -3.415 6.656 2.761 1.00 73.75 90 GLN A N 1
ATOM 715 C CA . GLN A 1 90 ? -2.867 5.501 3.474 1.00 73.75 90 GLN A CA 1
ATOM 716 C C . GLN A 1 90 ? -2.585 5.773 4.967 1.00 73.75 90 GLN A C 1
ATOM 718 O O . GLN A 1 90 ? -2.888 4.928 5.817 1.00 73.75 90 GLN A O 1
ATOM 723 N N . LEU A 1 91 ? -2.068 6.955 5.317 1.00 75.56 91 LEU A N 1
ATOM 724 C CA . LEU A 1 91 ? -1.882 7.345 6.723 1.00 75.56 91 LEU A CA 1
ATOM 725 C C . LEU A 1 91 ? -3.220 7.594 7.423 1.00 75.56 91 LEU A C 1
ATOM 727 O O . LEU A 1 91 ? -3.409 7.158 8.557 1.00 75.56 91 LEU A O 1
ATOM 731 N N . HIS A 1 92 ? -4.163 8.246 6.741 1.00 79.50 92 HIS A N 1
ATOM 732 C CA . HIS A 1 92 ? -5.505 8.463 7.278 1.00 79.50 92 HIS A CA 1
ATOM 733 C C . HIS A 1 92 ? -6.222 7.132 7.535 1.00 79.50 92 HIS A C 1
ATOM 735 O O . HIS A 1 92 ? -6.749 6.917 8.619 1.00 79.50 92 HIS A O 1
ATOM 741 N N . PHE A 1 93 ? -6.123 6.193 6.596 1.00 81.19 93 PHE A N 1
ATOM 742 C CA . PHE A 1 93 ? -6.713 4.865 6.710 1.00 81.19 93 PHE A CA 1
ATOM 743 C C . PHE A 1 93 ? -6.159 4.077 7.903 1.00 81.19 93 PHE A C 1
ATOM 745 O O . PHE A 1 93 ? -6.908 3.481 8.675 1.00 81.19 93 PHE A O 1
ATOM 752 N N . THR A 1 94 ? -4.839 4.127 8.096 1.00 85.12 94 THR A N 1
ATOM 753 C CA . THR A 1 94 ? -4.176 3.511 9.253 1.00 85.12 94 THR A CA 1
ATOM 754 C C . THR A 1 94 ? -4.686 4.106 10.567 1.00 85.12 94 THR A C 1
ATOM 756 O O . THR A 1 94 ? -4.977 3.365 11.504 1.00 85.12 94 THR A O 1
ATOM 759 N N . ASN A 1 95 ? -4.844 5.431 10.632 1.00 85.12 95 ASN A N 1
ATOM 760 C CA . ASN A 1 95 ? -5.361 6.114 11.819 1.00 85.12 95 ASN A CA 1
ATOM 761 C C . ASN A 1 95 ? -6.817 5.731 12.117 1.00 85.12 95 ASN A C 1
ATOM 763 O O . ASN A 1 95 ? -7.124 5.376 13.251 1.00 85.12 95 ASN A O 1
ATOM 767 N N . GLU A 1 96 ? -7.694 5.738 11.113 1.00 85.25 96 GLU A N 1
ATOM 768 C CA . GLU A 1 96 ? -9.110 5.381 11.275 1.00 85.25 96 GLU A CA 1
ATOM 769 C C . GLU A 1 96 ? -9.284 3.940 11.777 1.00 85.25 96 GLU A C 1
ATOM 771 O O . GLU A 1 96 ? -10.057 3.686 12.705 1.00 85.25 96 GLU A O 1
ATOM 776 N N . VAL A 1 97 ? -8.517 2.986 11.234 1.00 85.81 97 VAL A N 1
ATOM 777 C CA . VAL A 1 97 ? -8.549 1.585 11.687 1.00 85.81 97 VAL A CA 1
ATOM 778 C C . VAL A 1 97 ? -8.105 1.463 13.146 1.00 85.81 97 VAL A C 1
ATOM 780 O O . VAL A 1 97 ? -8.731 0.732 13.916 1.00 85.81 97 VAL A O 1
ATOM 783 N N . VAL A 1 98 ? -7.061 2.191 13.550 1.00 87.56 98 VAL A N 1
ATOM 784 C CA . VAL A 1 98 ? -6.590 2.205 14.943 1.00 87.56 98 VAL A CA 1
ATOM 785 C C . VAL A 1 98 ? -7.642 2.820 15.863 1.00 87.56 98 VAL A C 1
ATOM 787 O O . VAL A 1 98 ? -7.954 2.230 16.891 1.00 87.56 98 VAL A O 1
ATOM 790 N N . LEU A 1 99 ? -8.237 3.954 15.493 1.00 86.38 99 LEU A N 1
ATOM 791 C CA . LEU A 1 99 ? -9.251 4.622 16.314 1.00 86.38 99 LEU A CA 1
ATOM 792 C C . LEU A 1 99 ? -10.540 3.801 16.451 1.00 86.38 99 LEU A C 1
ATOM 794 O O . LEU A 1 99 ? -11.179 3.843 17.500 1.00 86.38 99 LEU A O 1
ATOM 798 N N . THR A 1 100 ? -10.902 3.039 15.417 1.00 84.56 100 THR A N 1
ATOM 799 C CA . THR A 1 100 ? -12.127 2.226 15.404 1.00 84.56 100 THR A CA 1
ATOM 800 C C . THR A 1 100 ? -11.959 0.911 16.169 1.00 84.56 100 THR A C 1
ATOM 802 O O . THR A 1 100 ? -12.872 0.482 16.873 1.00 84.56 100 THR A O 1
ATOM 805 N N . TRP A 1 101 ? -10.803 0.248 16.042 1.00 81.12 101 TRP A N 1
ATOM 806 C CA . TRP A 1 101 ? -10.633 -1.137 16.506 1.00 81.12 101 TRP A CA 1
ATOM 807 C C . TRP A 1 101 ? -9.624 -1.321 17.641 1.00 81.12 101 TRP A C 1
ATOM 809 O O . TRP A 1 101 ? -9.715 -2.323 18.364 1.00 81.12 101 TRP A O 1
ATOM 819 N N . ALA A 1 102 ? -8.667 -0.404 17.814 1.00 81.88 102 ALA A N 1
ATOM 820 C CA . ALA A 1 102 ? -7.686 -0.512 18.884 1.00 81.88 102 ALA A CA 1
ATOM 821 C C . ALA A 1 102 ? -8.284 -0.064 20.221 1.00 81.88 102 ALA A C 1
ATOM 823 O O . ALA A 1 102 ? -9.053 0.890 20.324 1.00 81.88 102 ALA A O 1
ATOM 824 N N . MET A 1 103 ? -7.892 -0.760 21.286 1.00 78.50 103 MET A N 1
ATOM 825 C CA . MET A 1 103 ? -8.117 -0.268 22.640 1.00 78.50 103 MET A CA 1
ATOM 826 C C . MET A 1 103 ? -7.283 1.009 22.823 1.00 78.50 103 MET A C 1
ATOM 828 O O . MET A 1 103 ? -6.111 1.017 22.453 1.00 78.50 103 MET A O 1
ATOM 832 N N . GLN A 1 104 ? -7.832 2.063 23.434 1.00 79.19 104 GLN A N 1
ATOM 833 C CA . GLN A 1 104 ? -7.104 3.331 23.637 1.00 79.19 104 GLN A CA 1
ATOM 834 C C . GLN A 1 104 ? -5.775 3.158 24.398 1.00 79.19 104 GLN A C 1
ATOM 836 O O . GLN A 1 104 ? -4.833 3.915 24.193 1.00 79.19 104 GLN A O 1
ATOM 841 N N . THR A 1 105 ? -5.661 2.120 25.231 1.00 83.69 105 THR A N 1
ATOM 842 C CA . THR A 1 105 ? -4.425 1.763 25.945 1.00 83.69 105 THR A CA 1
ATOM 843 C C . THR A 1 105 ? -3.339 1.147 25.053 1.00 83.69 105 THR A C 1
ATOM 845 O O . THR A 1 105 ? -2.173 1.172 25.428 1.00 83.69 105 THR A O 1
ATOM 848 N N . GLU A 1 106 ? -3.695 0.597 23.888 1.00 84.94 106 GLU A N 1
ATOM 849 C CA . GLU A 1 106 ? -2.802 -0.148 22.978 1.00 84.94 106 GLU A CA 1
ATOM 850 C C . GLU A 1 106 ? -2.751 0.454 21.559 1.00 84.94 106 GLU A C 1
ATOM 852 O O . GLU A 1 106 ? -2.168 -0.132 20.644 1.00 84.94 106 GLU A O 1
ATOM 857 N N . ALA A 1 107 ? -3.340 1.635 21.353 1.00 86.06 107 ALA A N 1
ATOM 858 C CA . ALA A 1 107 ? -3.465 2.268 20.040 1.00 86.06 107 ALA A CA 1
ATOM 859 C C . ALA A 1 107 ? -2.108 2.488 19.344 1.00 86.06 107 ALA A C 1
ATOM 861 O O . ALA A 1 107 ? -1.978 2.266 18.140 1.00 86.06 107 ALA A O 1
ATOM 862 N N . SER A 1 108 ? -1.067 2.846 20.101 1.00 88.81 108 SER A N 1
ATOM 863 C CA . SER A 1 108 ? 0.288 3.046 19.571 1.00 88.81 108 SER A CA 1
ATOM 864 C C . SER A 1 108 ? 0.939 1.751 19.074 1.00 88.81 108 SER A C 1
ATOM 866 O O . SER A 1 108 ? 1.669 1.782 18.081 1.00 88.81 108 SER A O 1
ATOM 868 N N . LEU A 1 109 ? 0.655 0.609 19.712 1.00 88.31 109 LEU A N 1
ATOM 869 C CA . LEU A 1 109 ? 1.145 -0.700 19.272 1.00 88.31 109 LEU A CA 1
ATOM 870 C C . LEU A 1 109 ? 0.476 -1.105 17.959 1.00 88.31 109 LEU A C 1
ATOM 872 O O . LEU A 1 109 ? 1.162 -1.494 17.016 1.00 88.31 109 LEU A O 1
ATOM 876 N N . PHE A 1 110 ? -0.846 -0.939 17.873 1.00 87.50 110 PHE A N 1
ATOM 877 C CA . PHE A 1 110 ? -1.608 -1.213 16.653 1.00 87.50 110 PHE A CA 1
ATOM 878 C C . PHE A 1 110 ? -1.117 -0.343 15.488 1.00 87.50 110 PHE A C 1
ATOM 880 O O . PHE A 1 110 ? -0.843 -0.855 14.403 1.00 87.50 110 PHE A O 1
ATOM 887 N N . PHE A 1 111 ? -0.922 0.954 15.734 1.00 88.81 111 PHE A N 1
ATOM 888 C CA . PHE A 1 111 ? -0.386 1.887 14.746 1.0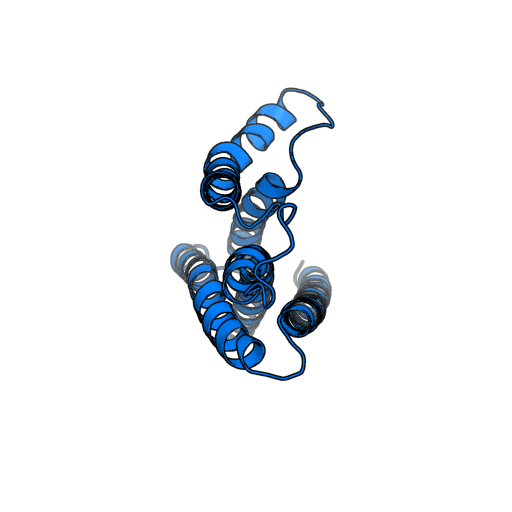0 88.81 111 PHE A CA 1
ATOM 889 C C . PHE A 1 111 ? 1.032 1.509 14.292 1.00 88.8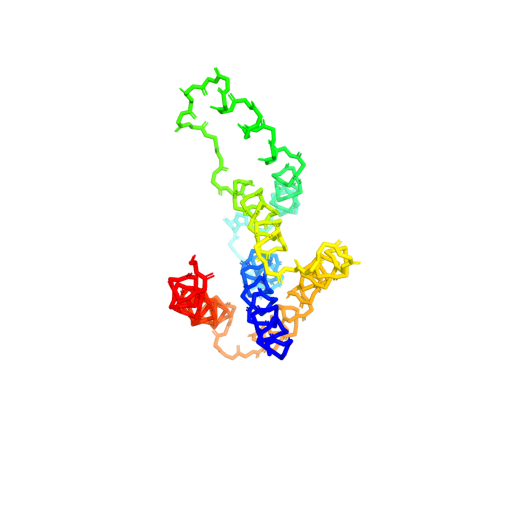1 111 PHE A C 1
ATOM 891 O O . PHE A 1 111 ? 1.321 1.499 13.097 1.00 88.81 111 PHE A O 1
ATOM 898 N N . SER A 1 112 ? 1.908 1.129 15.226 1.00 90.00 112 SER A N 1
ATOM 899 C CA . SER A 1 112 ? 3.290 0.743 14.912 1.00 90.00 112 SER A CA 1
ATOM 900 C C . SER A 1 112 ? 3.366 -0.536 14.076 1.00 90.00 112 SER A C 1
ATOM 902 O O . SER A 1 112 ? 4.176 -0.606 13.154 1.00 90.00 112 SER A O 1
ATOM 904 N N . ILE A 1 113 ? 2.513 -1.532 14.348 1.00 89.31 113 ILE A N 1
ATOM 905 C CA . ILE A 1 113 ? 2.466 -2.770 13.552 1.00 89.31 113 ILE A CA 1
ATOM 906 C C . ILE A 1 113 ? 1.993 -2.474 12.122 1.00 89.31 113 ILE A C 1
ATOM 908 O O . ILE A 1 113 ? 2.599 -2.953 11.163 1.00 89.31 113 ILE A O 1
ATOM 912 N N . LEU A 1 114 ? 0.966 -1.634 11.967 1.00 87.50 114 LEU A N 1
ATOM 913 C CA . LEU A 1 114 ? 0.481 -1.215 10.648 1.00 87.50 114 LEU A CA 1
ATOM 914 C C . LEU A 1 114 ? 1.545 -0.421 9.871 1.00 87.50 114 LEU A C 1
ATOM 916 O O . LEU A 1 114 ? 1.704 -0.622 8.669 1.00 87.50 114 LEU A O 1
ATOM 920 N N . LEU A 1 115 ? 2.332 0.424 10.545 1.00 87.25 115 LEU A N 1
ATOM 921 C CA . LEU A 1 115 ? 3.467 1.104 9.915 1.00 87.25 115 LEU A CA 1
ATOM 922 C C . LEU A 1 115 ? 4.599 0.140 9.543 1.00 87.25 115 LEU A C 1
ATOM 924 O O . LEU A 1 115 ? 5.185 0.283 8.470 1.00 87.25 115 LEU A O 1
ATOM 928 N N . ALA A 1 116 ? 4.896 -0.863 10.372 1.00 87.31 116 ALA A N 1
ATOM 929 C CA . ALA A 1 116 ? 5.907 -1.873 10.059 1.00 87.31 116 ALA A CA 1
ATOM 930 C C . ALA A 1 116 ? 5.554 -2.667 8.786 1.00 87.31 116 ALA A C 1
ATOM 932 O O . ALA A 1 116 ? 6.445 -3.005 8.004 1.00 87.31 116 ALA A O 1
ATOM 933 N N . ALA A 1 117 ? 4.259 -2.869 8.514 1.00 85.31 117 ALA A N 1
ATOM 934 C CA . ALA A 1 117 ? 3.752 -3.486 7.284 1.00 85.31 117 ALA A CA 1
ATOM 935 C C . ALA A 1 117 ? 4.258 -2.802 6.004 1.00 85.31 117 ALA A C 1
ATOM 937 O O . ALA A 1 117 ? 4.505 -3.467 4.992 1.00 85.31 117 ALA A O 1
ATOM 938 N N . SER A 1 118 ? 4.439 -1.476 6.052 1.00 82.25 118 SER A N 1
ATOM 939 C CA . SER A 1 118 ? 4.938 -0.694 4.917 1.00 82.25 118 SER A CA 1
ATOM 940 C C . SER A 1 118 ? 6.400 -1.002 4.587 1.00 82.25 118 SER A C 1
ATOM 942 O O . SER A 1 118 ? 6.789 -0.900 3.432 1.00 82.25 118 SER A O 1
ATOM 944 N N . GLN A 1 119 ? 7.203 -1.466 5.549 1.00 85.50 119 GLN A N 1
ATOM 945 C CA . GLN A 1 119 ? 8.586 -1.889 5.294 1.00 85.50 119 GLN A CA 1
ATOM 946 C C . GLN A 1 119 ? 8.692 -3.332 4.790 1.00 85.50 119 GLN A C 1
ATOM 948 O O . GLN A 1 119 ? 9.672 -3.688 4.140 1.00 85.50 119 GLN A O 1
ATOM 953 N N . ILE A 1 120 ? 7.672 -4.155 5.038 1.00 87.06 120 ILE A N 1
ATOM 954 C CA . ILE A 1 120 ? 7.598 -5.524 4.511 1.00 87.06 120 ILE A CA 1
ATOM 955 C C . ILE A 1 120 ? 7.277 -5.508 3.007 1.00 87.06 120 ILE A C 1
ATOM 957 O O . ILE A 1 120 ? 7.747 -6.370 2.266 1.00 87.06 120 ILE A O 1
ATOM 961 N N . GLY A 1 121 ? 6.544 -4.496 2.532 1.00 85.19 121 GLY A N 1
ATOM 962 C CA . GLY A 1 121 ? 6.172 -4.356 1.119 1.00 85.19 121 GLY A CA 1
ATOM 963 C C . GLY A 1 121 ? 7.368 -4.352 0.155 1.00 85.19 121 GLY A C 1
ATOM 964 O O . GLY A 1 121 ? 7.401 -5.183 -0.754 1.00 85.19 121 GLY A O 1
ATOM 965 N N . PRO A 1 122 ? 8.385 -3.487 0.349 1.00 85.81 122 PRO A N 1
ATOM 966 C CA . PRO A 1 122 ? 9.605 -3.482 -0.451 1.00 85.81 122 PRO A CA 1
ATOM 967 C C . PRO A 1 122 ? 10.342 -4.811 -0.411 1.00 85.81 122 PRO A C 1
ATOM 969 O O . PRO A 1 122 ? 10.821 -5.245 -1.450 1.00 85.81 122 PRO A O 1
ATOM 972 N N . LEU A 1 123 ? 10.413 -5.467 0.755 1.00 88.94 123 LEU A N 1
ATOM 973 C CA . LEU A 1 123 ? 11.079 -6.765 0.884 1.00 88.94 123 LEU A CA 1
ATOM 974 C C . LEU A 1 123 ? 10.408 -7.807 -0.014 1.00 88.94 123 LEU A C 1
ATOM 976 O O . LEU A 1 123 ? 11.084 -8.518 -0.752 1.00 88.94 123 LEU A O 1
ATOM 980 N N . PHE A 1 124 ? 9.075 -7.852 -0.006 1.00 87.69 124 PHE A N 1
ATOM 981 C CA . PHE A 1 124 ? 8.315 -8.754 -0.865 1.00 87.69 124 PHE A CA 1
ATOM 982 C C . PHE A 1 124 ? 8.495 -8.428 -2.356 1.00 87.69 124 PHE A C 1
ATOM 984 O O . PHE A 1 124 ? 8.752 -9.325 -3.160 1.00 87.69 124 PHE A O 1
ATOM 991 N N . THR A 1 125 ? 8.425 -7.146 -2.730 1.00 87.38 125 THR A N 1
ATOM 992 C CA . THR A 1 125 ? 8.617 -6.711 -4.122 1.00 87.38 125 THR A CA 1
ATOM 993 C C . THR A 1 125 ? 10.038 -6.966 -4.616 1.00 87.38 125 THR A C 1
ATOM 995 O O . THR A 1 125 ? 10.214 -7.290 -5.785 1.00 87.38 125 THR A O 1
ATOM 998 N N . MET A 1 126 ? 11.047 -6.857 -3.747 1.00 86.88 126 MET A N 1
ATOM 999 C CA . MET A 1 126 ? 12.438 -7.178 -4.078 1.00 86.88 126 MET A CA 1
ATOM 1000 C C . MET A 1 126 ? 12.601 -8.646 -4.456 1.00 86.88 126 MET A C 1
ATOM 1002 O O . MET A 1 126 ? 13.202 -8.945 -5.484 1.00 86.88 126 MET A O 1
ATOM 1006 N N . VAL A 1 127 ? 12.042 -9.551 -3.648 1.00 88.06 127 VAL A N 1
ATOM 1007 C CA . VAL A 1 127 ? 12.126 -10.996 -3.898 1.00 88.06 127 VAL A CA 1
ATOM 1008 C C . VAL A 1 127 ? 11.377 -11.363 -5.177 1.00 88.06 127 VAL A C 1
ATOM 1010 O O . VAL A 1 127 ? 11.957 -11.979 -6.066 1.00 88.06 127 VAL A O 1
ATOM 1013 N N . LEU A 1 128 ? 10.118 -10.928 -5.320 1.00 86.69 128 LEU A N 1
ATOM 1014 C CA . LEU A 1 128 ? 9.345 -11.195 -6.537 1.00 86.69 128 LEU A CA 1
ATOM 1015 C C . LEU A 1 128 ? 9.981 -10.575 -7.780 1.00 86.69 128 LEU A C 1
ATOM 1017 O O . LEU A 1 128 ? 10.024 -11.213 -8.826 1.00 86.69 128 LEU A O 1
ATOM 1021 N N . GLY A 1 129 ? 10.476 -9.343 -7.669 1.00 84.25 129 GLY A N 1
ATOM 1022 C CA . GLY A 1 129 ? 11.157 -8.655 -8.755 1.00 84.25 129 GLY A CA 1
ATOM 1023 C C . GLY A 1 129 ? 12.388 -9.421 -9.223 1.00 84.25 129 GLY A C 1
ATOM 1024 O O . GLY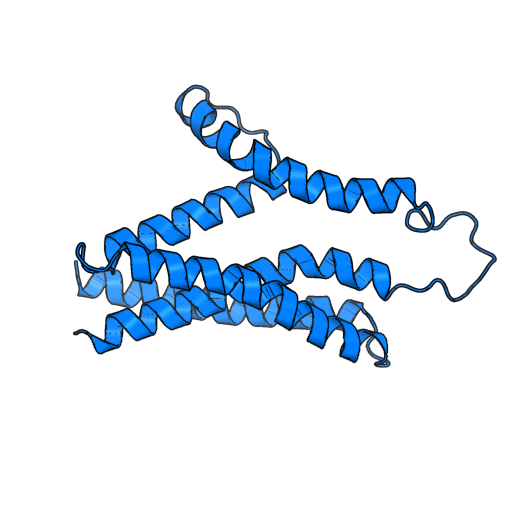 A 1 129 ? 12.556 -9.575 -10.425 1.00 84.25 129 GLY A O 1
ATOM 1025 N N . GLY A 1 130 ? 13.196 -9.947 -8.293 1.00 83.25 130 GLY A N 1
ATOM 1026 C CA . GLY A 1 130 ? 14.392 -10.736 -8.597 1.00 83.25 130 GLY A CA 1
ATOM 1027 C C . GLY A 1 130 ? 14.090 -12.038 -9.339 1.00 83.25 130 GLY A C 1
ATOM 1028 O O . GLY A 1 130 ? 14.667 -12.283 -10.395 1.00 83.25 130 GLY A O 1
ATOM 1029 N N . GLU A 1 131 ? 13.142 -12.831 -8.836 1.00 84.81 131 GLU A N 1
ATOM 1030 C CA . GLU A 1 131 ? 12.756 -14.107 -9.460 1.00 84.81 131 GLU A CA 1
ATOM 1031 C C . GLU A 1 131 ? 12.134 -13.897 -10.850 1.00 84.81 131 GLU A C 1
ATOM 1033 O O . GLU A 1 131 ? 12.463 -14.591 -11.814 1.00 84.81 131 GLU A O 1
ATOM 1038 N N . MET A 1 132 ? 11.259 -12.895 -10.982 1.00 81.50 132 MET A N 1
ATOM 1039 C CA . MET A 1 132 ? 10.572 -12.620 -12.246 1.00 81.50 132 MET A CA 1
ATOM 1040 C C . MET A 1 132 ? 11.505 -12.002 -13.294 1.00 81.50 132 MET A C 1
ATOM 1042 O O . MET A 1 132 ? 11.318 -12.259 -14.482 1.00 81.50 132 MET A O 1
ATOM 1046 N N . CYS A 1 133 ? 12.551 -11.281 -12.867 1.00 78.88 133 CYS A N 1
ATOM 1047 C CA . CYS A 1 133 ? 13.605 -10.721 -13.724 1.00 78.88 133 CYS A CA 1
ATOM 1048 C C . CYS A 1 133 ? 14.292 -11.773 -14.602 1.00 78.88 133 CYS A C 1
ATOM 1050 O O . CYS A 1 133 ? 14.628 -11.507 -15.751 1.00 78.88 133 CYS A O 1
ATOM 1052 N N . SER A 1 134 ? 14.538 -12.959 -14.039 1.00 79.81 134 SER A N 1
ATOM 1053 C CA . SER A 1 134 ? 15.238 -14.059 -14.713 1.00 79.81 134 SER A CA 1
ATOM 1054 C C . SER A 1 134 ? 14.287 -15.046 -15.392 1.00 79.81 134 SER A C 1
ATOM 1056 O O . SER A 1 134 ? 14.730 -15.930 -16.124 1.00 79.81 134 SER A O 1
ATOM 1058 N N . SER A 1 135 ? 12.982 -14.918 -15.147 1.00 81.81 135 SER A N 1
ATOM 1059 C CA . SER A 1 135 ? 11.963 -15.792 -15.716 1.00 81.81 135 SER A CA 1
ATOM 1060 C C . SER A 1 135 ? 11.616 -15.399 -17.164 1.00 81.81 135 SER A C 1
ATOM 1062 O O . SER A 1 135 ? 11.659 -14.218 -17.514 1.00 81.81 135 SER A O 1
ATOM 1064 N N . PRO A 1 136 ? 11.179 -16.349 -18.014 1.00 74.44 136 PRO A N 1
ATOM 1065 C CA . PRO A 1 136 ? 10.770 -16.056 -19.393 1.00 74.44 136 PRO A CA 1
ATOM 1066 C C . PRO A 1 136 ? 9.480 -15.223 -19.488 1.00 74.44 136 PRO A C 1
ATOM 1068 O O . PRO A 1 136 ? 9.135 -14.742 -20.562 1.00 74.44 136 PRO A O 1
ATOM 1071 N N . LEU A 1 137 ? 8.759 -15.061 -18.374 1.00 74.31 137 LEU A N 1
ATOM 1072 C CA . LEU A 1 137 ? 7.548 -14.245 -18.255 1.00 74.31 137 LEU A CA 1
ATOM 1073 C C . LEU A 1 137 ? 7.860 -12.739 -18.153 1.00 74.31 137 LEU A C 1
ATOM 1075 O O . LEU A 1 137 ? 6.957 -11.912 -18.288 1.00 74.31 137 LEU A O 1
ATOM 1079 N N . GLY A 1 138 ? 9.135 -12.386 -17.951 1.00 78.69 138 GLY A N 1
ATOM 1080 C CA . GLY A 1 138 ? 9.627 -11.014 -17.947 1.00 78.69 138 GLY A CA 1
ATOM 1081 C C . GLY A 1 138 ? 9.123 -10.164 -16.777 1.00 78.69 138 GLY A C 1
ATOM 1082 O O . GLY A 1 138 ? 8.497 -10.631 -15.826 1.00 78.69 138 GLY A O 1
ATOM 1083 N N . TRP A 1 139 ? 9.396 -8.862 -16.861 1.00 79.31 139 TRP A N 1
ATOM 1084 C CA . TRP A 1 139 ? 9.026 -7.876 -15.841 1.00 79.31 139 TRP A CA 1
ATOM 1085 C C . TRP A 1 139 ? 7.519 -7.568 -15.809 1.00 79.31 139 TRP A C 1
ATOM 1087 O O . TRP A 1 139 ? 7.010 -7.092 -14.793 1.00 79.31 139 TRP A O 1
ATOM 1097 N N . GLU A 1 140 ? 6.796 -7.839 -16.900 1.00 82.75 140 GLU A N 1
ATOM 1098 C CA . GLU A 1 140 ? 5.363 -7.551 -17.025 1.00 82.75 140 GLU A CA 1
ATOM 1099 C C . GLU A 1 140 ? 4.524 -8.440 -16.090 1.00 82.75 140 GLU A C 1
ATOM 1101 O O . GLU A 1 140 ? 3.587 -7.972 -15.441 1.00 82.75 140 GLU A O 1
ATOM 1106 N N . ALA A 1 141 ? 4.920 -9.708 -15.923 1.00 84.12 141 ALA A N 1
ATOM 1107 C CA . ALA A 1 141 ? 4.249 -10.667 -15.044 1.00 84.12 141 ALA A CA 1
ATOM 1108 C C . ALA A 1 141 ? 4.225 -10.239 -13.566 1.00 84.12 141 ALA A C 1
ATOM 1110 O O . ALA A 1 141 ? 3.273 -10.543 -12.836 1.00 84.12 141 ALA A O 1
ATOM 1111 N N . THR A 1 142 ? 5.230 -9.479 -13.129 1.00 86.56 142 THR A N 1
ATOM 1112 C CA . THR A 1 142 ? 5.295 -8.917 -11.776 1.00 86.56 142 THR A CA 1
ATOM 1113 C C . THR A 1 142 ? 4.121 -7.969 -11.519 1.00 86.56 142 THR A C 1
ATOM 1115 O O . THR A 1 142 ? 3.489 -8.050 -10.464 1.00 86.56 142 THR A O 1
ATOM 1118 N N . TYR A 1 143 ? 3.761 -7.126 -12.494 1.00 87.38 143 TYR A N 1
ATOM 1119 C CA . TYR A 1 143 ? 2.632 -6.197 -12.369 1.00 87.38 143 TYR A CA 1
ATOM 1120 C C . TYR A 1 143 ? 1.296 -6.925 -12.246 1.00 87.38 143 TYR A C 1
ATOM 1122 O O . TYR A 1 143 ? 0.492 -6.587 -11.377 1.00 87.38 143 TYR A O 1
ATOM 1130 N N . TYR A 1 144 ? 1.067 -7.950 -13.069 1.00 89.56 144 TYR A N 1
ATOM 1131 C CA . TYR A 1 144 ? -0.169 -8.732 -12.998 1.00 89.56 144 TYR A CA 1
ATOM 1132 C C . TYR A 1 144 ? -0.297 -9.475 -11.665 1.00 89.56 144 TYR A C 1
ATOM 1134 O O . TYR A 1 144 ? -1.372 -9.486 -11.064 1.00 89.56 144 TYR A O 1
ATOM 1142 N N . THR A 1 145 ? 0.807 -10.033 -11.163 1.00 89.62 145 THR A N 1
ATOM 1143 C CA . THR A 1 145 ? 0.821 -10.784 -9.900 1.00 89.62 145 THR A CA 1
ATOM 1144 C C . THR A 1 145 ? 0.545 -9.878 -8.701 1.00 89.62 145 THR A C 1
ATOM 1146 O O . THR A 1 145 ? -0.350 -10.166 -7.903 1.00 89.62 145 THR A O 1
ATOM 1149 N N . LEU A 1 146 ? 1.260 -8.753 -8.574 1.00 90.19 146 LEU A N 1
ATOM 1150 C CA . LEU A 1 146 ? 1.028 -7.815 -7.471 1.00 90.19 146 LEU A CA 1
ATOM 1151 C C . LEU A 1 146 ? -0.334 -7.113 -7.585 1.00 90.19 146 LEU A C 1
ATOM 1153 O O . LEU A 1 146 ? -0.984 -6.865 -6.565 1.00 90.19 146 LEU A O 1
ATOM 1157 N N . GLY A 1 147 ? -0.790 -6.813 -8.804 1.00 90.50 147 GLY A N 1
ATOM 1158 C CA . GLY A 1 147 ? -2.117 -6.259 -9.065 1.00 90.50 147 GLY A CA 1
ATOM 1159 C C . GLY A 1 147 ? -3.228 -7.192 -8.586 1.00 90.50 147 GLY A C 1
ATOM 1160 O O . GLY A 1 147 ? -4.093 -6.776 -7.815 1.00 90.50 147 GLY A O 1
ATOM 1161 N N . PHE A 1 148 ? -3.161 -8.472 -8.959 1.00 92.69 148 PHE A N 1
ATOM 1162 C CA . PHE A 1 148 ? -4.119 -9.484 -8.517 1.00 92.69 148 PHE A CA 1
ATOM 1163 C C . PHE A 1 148 ? -4.102 -9.674 -6.994 1.00 92.69 148 PHE A C 1
ATOM 1165 O O . PHE A 1 148 ? -5.157 -9.638 -6.361 1.00 92.69 148 PHE A O 1
ATOM 1172 N N . LEU A 1 149 ? -2.918 -9.801 -6.383 1.00 91.62 149 LEU A N 1
ATOM 1173 C CA . LEU A 1 149 ? -2.783 -9.932 -4.926 1.00 91.62 149 LEU A CA 1
ATOM 1174 C C . LEU A 1 149 ? -3.361 -8.722 -4.183 1.00 91.62 149 LEU A C 1
ATOM 1176 O O . LEU A 1 149 ? -4.032 -8.882 -3.162 1.00 91.62 149 LEU A O 1
ATOM 1180 N N . THR A 1 150 ? -3.158 -7.516 -4.711 1.00 91.81 150 THR A N 1
ATOM 1181 C CA . THR A 1 150 ? -3.723 -6.294 -4.123 1.00 91.81 150 THR A CA 1
ATOM 1182 C C . THR A 1 150 ? -5.238 -6.275 -4.237 1.00 91.81 150 THR A C 1
ATOM 1184 O O . THR A 1 150 ? -5.911 -6.025 -3.243 1.00 91.81 150 THR A O 1
ATOM 1187 N N . LEU A 1 151 ? -5.799 -6.613 -5.401 1.00 92.56 151 LEU A N 1
ATOM 1188 C CA . LEU A 1 151 ? -7.252 -6.682 -5.569 1.00 92.56 151 LEU A CA 1
ATOM 1189 C C . LEU A 1 151 ? -7.886 -7.699 -4.615 1.00 92.56 151 LEU A C 1
ATOM 1191 O O . LEU A 1 151 ? -8.862 -7.375 -3.943 1.00 92.56 151 LEU A O 1
ATOM 1195 N N . VAL A 1 152 ? -7.314 -8.900 -4.504 1.00 94.50 152 VAL A N 1
ATOM 1196 C CA . VAL A 1 152 ? -7.825 -9.953 -3.612 1.00 94.50 152 VAL A CA 1
ATOM 1197 C C . VAL A 1 152 ? -7.751 -9.524 -2.147 1.00 94.50 152 VAL A C 1
ATOM 1199 O O . VAL A 1 152 ? -8.726 -9.681 -1.407 1.00 94.50 152 VAL A O 1
ATOM 1202 N N . THR A 1 153 ? -6.619 -8.967 -1.712 1.00 91.81 153 THR A N 1
ATOM 1203 C CA . THR A 1 153 ? -6.439 -8.565 -0.309 1.00 91.81 153 THR A CA 1
ATOM 1204 C C . THR A 1 153 ? -7.262 -7.339 0.062 1.00 91.81 153 THR A C 1
ATOM 1206 O O . THR A 1 153 ? -7.878 -7.338 1.128 1.00 91.81 153 THR A O 1
ATOM 1209 N N . THR A 1 154 ? -7.366 -6.341 -0.819 1.00 90.62 154 THR A N 1
ATOM 1210 C CA . THR A 1 154 ? -8.241 -5.181 -0.608 1.00 90.62 154 THR A CA 1
ATOM 1211 C C . THR A 1 154 ? -9.714 -5.588 -0.601 1.00 90.62 154 THR A C 1
ATOM 1213 O O . THR A 1 154 ? -10.437 -5.172 0.298 1.00 90.62 154 THR A O 1
ATOM 1216 N N . LEU A 1 155 ? -10.161 -6.455 -1.518 1.00 93.25 155 LEU A N 1
ATOM 1217 C CA . LEU A 1 155 ? -11.541 -6.955 -1.528 1.00 93.25 155 LEU A CA 1
ATOM 1218 C C . LEU A 1 155 ? -11.869 -7.707 -0.233 1.00 93.25 155 LEU A C 1
ATOM 1220 O O . LEU A 1 155 ? -12.894 -7.451 0.395 1.00 93.25 155 LEU A O 1
ATOM 1224 N N . THR A 1 156 ? -10.974 -8.604 0.188 1.00 90.94 156 THR A N 1
ATOM 1225 C CA . THR A 1 156 ? -11.129 -9.360 1.438 1.00 90.94 156 THR A CA 1
ATOM 1226 C C . THR A 1 156 ? -11.220 -8.414 2.630 1.00 90.94 156 THR A C 1
ATOM 1228 O O . THR A 1 156 ? -12.106 -8.558 3.470 1.00 90.94 156 THR A O 1
ATOM 1231 N N . TYR A 1 157 ? -10.345 -7.410 2.681 1.00 90.50 157 TYR A N 1
ATOM 1232 C CA . TYR A 1 157 ? -10.374 -6.390 3.716 1.00 90.50 157 TYR A CA 1
ATOM 1233 C C . TYR A 1 157 ? -11.700 -5.612 3.719 1.00 90.50 157 TYR A C 1
ATOM 1235 O O . TYR A 1 157 ? -12.316 -5.492 4.774 1.00 90.50 157 TYR A O 1
ATOM 1243 N N . SER A 1 158 ? -12.181 -5.142 2.564 1.00 89.00 158 SER A N 1
ATOM 1244 C CA . SER A 1 158 ? -13.435 -4.385 2.466 1.00 89.00 158 SER A CA 1
ATOM 1245 C C . SER A 1 158 ? -14.647 -5.198 2.919 1.00 89.00 158 SER A C 1
ATOM 1247 O O . SER A 1 158 ? -15.463 -4.690 3.682 1.00 89.00 158 SER A O 1
ATOM 1249 N N . LEU A 1 159 ? -14.753 -6.465 2.509 1.00 89.94 159 LEU A N 1
ATOM 1250 C CA . LEU A 1 159 ? -15.874 -7.327 2.899 1.00 89.94 159 LEU A CA 1
ATOM 1251 C C . LEU A 1 159 ? -15.873 -7.617 4.403 1.00 89.94 159 LEU A C 1
ATOM 1253 O O . LEU A 1 159 ? -16.906 -7.501 5.061 1.00 89.94 159 LEU A O 1
ATOM 1257 N N . VAL A 1 160 ? -14.704 -7.956 4.956 1.00 88.31 160 VAL A N 1
ATOM 1258 C CA . VAL A 1 160 ? -14.561 -8.241 6.388 1.00 88.31 160 VAL A CA 1
ATOM 1259 C C . VAL A 1 160 ? -14.773 -6.972 7.214 1.00 88.31 160 VAL A C 1
ATOM 1261 O O . VAL A 1 160 ? -15.407 -7.027 8.263 1.00 88.31 160 VAL A O 1
ATOM 1264 N N . TYR A 1 161 ? -14.292 -5.819 6.758 1.00 85.19 161 TYR A N 1
ATOM 1265 C CA . TYR A 1 161 ? -14.501 -4.556 7.456 1.00 85.19 161 TYR A CA 1
ATOM 1266 C C . TYR A 1 161 ? -15.987 -4.161 7.464 1.00 85.19 161 TYR A C 1
ATOM 1268 O O . TYR A 1 161 ? -16.539 -3.912 8.533 1.00 85.19 161 TYR A O 1
ATOM 1276 N N . SER A 1 162 ? -16.667 -4.179 6.311 1.00 83.62 162 SER A N 1
ATOM 1277 C CA . SER A 1 162 ? -18.073 -3.764 6.202 1.00 83.62 162 SER A CA 1
ATOM 1278 C C . SER A 1 162 ? -19.042 -4.643 6.999 1.00 83.62 162 SER A C 1
ATOM 1280 O O . SER A 1 162 ? -19.871 -4.103 7.728 1.00 83.62 162 SER A O 1
ATOM 1282 N N . ASP A 1 163 ? -18.932 -5.974 6.917 1.00 82.94 163 ASP A N 1
ATOM 1283 C CA . ASP A 1 163 ? -19.858 -6.883 7.623 1.00 82.94 163 ASP A CA 1
ATOM 1284 C C . ASP A 1 163 ? -19.755 -6.750 9.153 1.00 82.94 163 ASP A C 1
ATOM 1286 O O . ASP A 1 163 ? -20.733 -6.922 9.882 1.00 82.94 163 ASP A O 1
ATOM 1290 N N . ASN A 1 164 ? -18.566 -6.416 9.657 1.00 74.88 164 ASN A N 1
ATOM 1291 C CA . ASN A 1 164 ? -18.315 -6.350 11.092 1.00 74.88 164 ASN A CA 1
ATOM 1292 C C . ASN A 1 164 ? -18.528 -4.961 11.694 1.00 74.88 164 ASN A C 1
ATOM 1294 O O . ASN A 1 164 ? -18.867 -4.889 12.878 1.00 74.88 164 ASN A O 1
ATOM 1298 N N . VAL A 1 165 ? -18.349 -3.884 10.918 1.00 74.94 165 VAL A N 1
ATOM 1299 C CA . VAL A 1 165 ? -18.739 -2.529 11.343 1.00 74.94 165 VAL A CA 1
ATOM 1300 C C . VAL A 1 165 ? -20.246 -2.473 11.577 1.00 74.94 165 VAL A C 1
ATOM 1302 O O . VAL A 1 165 ? -20.666 -2.000 12.625 1.00 74.94 165 VAL A O 1
ATOM 1305 N N . GLU A 1 166 ? -21.054 -3.015 10.661 1.00 69.19 166 GLU A N 1
ATOM 1306 C CA . GLU A 1 166 ? -22.520 -2.975 10.781 1.00 69.19 166 GLU A CA 1
ATOM 1307 C C . GLU A 1 166 ? -23.031 -3.792 11.982 1.00 69.19 166 GLU A C 1
ATOM 1309 O O . GLU A 1 166 ? -23.997 -3.411 12.632 1.00 69.19 166 GLU A O 1
ATOM 1314 N N . LYS A 1 167 ? -22.356 -4.899 12.321 1.00 68.94 167 LYS A N 1
ATOM 1315 C CA . LYS A 1 167 ? -22.719 -5.764 13.460 1.00 68.94 167 LYS A CA 1
ATOM 1316 C C . LYS A 1 167 ? -22.260 -5.258 14.832 1.00 68.94 167 LYS A C 1
ATOM 1318 O O . LYS A 1 167 ? -22.789 -5.732 15.833 1.00 68.94 167 LYS A O 1
ATOM 1323 N N . ASN A 1 168 ? -21.248 -4.387 14.900 1.00 60.72 168 ASN A N 1
ATOM 1324 C CA . ASN A 1 168 ? -20.674 -3.880 16.162 1.00 60.72 168 ASN A CA 1
ATOM 1325 C C . ASN A 1 168 ? -20.954 -2.390 16.411 1.00 60.72 168 ASN A C 1
ATOM 1327 O O . ASN A 1 168 ? -20.393 -1.821 17.351 1.00 60.72 168 ASN A O 1
ATOM 1331 N N . ARG A 1 169 ? -21.775 -1.762 15.569 1.00 51.59 169 ARG A N 1
ATOM 1332 C CA . ARG A 1 169 ? -22.310 -0.422 15.800 1.00 51.59 169 ARG A CA 1
ATOM 1333 C C . ARG A 1 169 ? -23.563 -0.488 16.667 1.00 51.59 169 ARG A C 1
ATOM 1335 O O . ARG A 1 169 ? -23.736 0.452 17.473 1.00 51.59 169 ARG A O 1
#

Nearest PDB structures (foldseek):
  4nqi-assembly2_D  TM=1.764E-01  e=5.004E+00  Dictyostelium discoideum

Organism: Angiostrongylus cantonensis (NCBI:txid6313)

Sequence (169 aa):
MNGFRYIILLISTLSMTFIYSNRIVFGFTVICQVSENNTDNGYFLADSSVKAWMFTMTAIGMCFGPIPLYWAYALNTRDFQFHGFAQAAQLHFTNEVVLTWAMQTEASLFFSILLAASQIGPLFTMVLGGEMCSSPLGWEATYYTLGFLTLVTTLTYSLVYSDNVEKNR

Mean predicted aligned error: 9.47 Å

InterPro domains:
  IPR036259 MFS transporter superfamily [G3DSA:1.20.1250.20] (54-168)
  IPR036259 MFS transporter superfamily [SSF103473] (3-162)

Secondary structure (DSSP, 8-state):
-HHHHHHHHHHHHHHHHHHHHHHHHHHHHHHH---S-TT-TT-TTS-HHHHHHHHHHHHHHHHHTTHHHHHHTTS----S-HHHHHHHHHHHHHHHHHHHHS-TTTHHHHHHHHHHHHHHHHHHHHHHHHHHHHSTTTTHHHHHHHHHHHHHHHHHHHHHHHHHHHHH-

Solvent-accessible surface area (backbone atoms only — not comparable to full-atom values): 9478 Å² total; per-residue (Å²): 120,71,69,56,49,54,51,52,51,51,43,51,25,53,28,48,14,34,52,47,19,58,66,50,42,63,68,48,39,69,65,54,64,68,81,92,60,101,76,65,97,71,58,75,78,70,42,67,65,60,51,49,50,58,60,48,50,58,52,51,27,62,74,51,24,53,56,54,62,68,44,49,79,76,45,96,71,97,80,78,62,79,73,17,43,56,56,38,52,51,54,52,51,52,48,52,52,28,72,74,62,39,53,86,92,46,29,69,58,54,44,50,53,49,56,52,24,53,64,50,9,54,57,53,38,50,54,53,44,57,58,31,48,77,37,96,69,31,58,65,49,52,53,57,53,43,50,49,53,28,53,54,35,44,50,52,39,51,54,57,48,54,63,48,52,72,74,74,109